Protein AF-A0A431PNR9-F1 (afdb_monomer_lite)

Secondary structure (DSSP, 8-state):
------------TTHHHHHHHHHHHHHHHTT--HHHHTTSTTS-HHHHHHHHHHHHHHHHHHHHHHHHTT--SS------------

pLDDT: mean 76.92, std 16.41, range [38.59, 95.25]

Radius of gyration: 22.24 Å; chains: 1; bounding box: 84×34×40 Å

Structure (mmCIF, N/CA/C/O backbone):
data_AF-A0A431PNR9-F1
#
_entry.id   AF-A0A431PNR9-F1
#
loop_
_atom_site.group_PDB
_atom_site.id
_atom_site.type_symbol
_atom_site.label_atom_id
_atom_site.label_alt_id
_atom_site.label_comp_id
_atom_site.label_asym_id
_atom_site.label_entity_id
_atom_site.label_seq_id
_atom_site.pdbx_PDB_ins_code
_atom_site.Cartn_x
_atom_site.Cartn_y
_atom_site.Cartn_z
_atom_site.occupancy
_atom_site.B_iso_or_equiv
_atom_site.auth_seq_id
_atom_site.auth_comp_id
_atom_site.auth_asym_id
_atom_site.auth_atom_id
_atom_site.pdbx_PDB_model_num
ATOM 1 N N . MET A 1 1 ? 40.149 16.328 -8.754 1.00 40.72 1 MET A N 1
ATOM 2 C CA . MET A 1 1 ? 39.201 15.206 -8.905 1.00 40.72 1 MET A CA 1
ATOM 3 C C . MET A 1 1 ? 38.117 15.385 -7.861 1.00 40.72 1 MET A C 1
ATOM 5 O O . MET A 1 1 ? 38.334 15.048 -6.708 1.00 40.72 1 MET A O 1
ATOM 9 N N . THR A 1 2 ? 37.004 15.999 -8.241 1.00 39.78 2 THR A N 1
ATOM 10 C CA . THR A 1 2 ? 35.803 16.112 -7.407 1.00 39.78 2 THR A CA 1
ATOM 11 C C . THR A 1 2 ? 34.675 15.554 -8.249 1.00 39.78 2 THR A C 1
ATOM 13 O O . THR A 1 2 ? 34.172 16.230 -9.142 1.00 39.78 2 THR A O 1
ATOM 16 N N . THR A 1 3 ? 34.392 14.269 -8.060 1.00 46.47 3 THR A N 1
ATOM 17 C CA . THR A 1 3 ? 33.245 13.619 -8.683 1.00 46.47 3 THR A CA 1
ATOM 18 C C . THR A 1 3 ? 32.008 14.164 -7.987 1.00 46.47 3 THR A C 1
ATOM 20 O O . THR A 1 3 ? 31.812 13.930 -6.795 1.00 46.47 3 THR A O 1
ATOM 23 N N . ASP A 1 4 ? 31.249 14.966 -8.721 1.00 38.59 4 ASP A N 1
ATOM 24 C CA . ASP A 1 4 ? 29.959 15.492 -8.305 1.00 38.59 4 ASP A CA 1
ATOM 25 C C . ASP A 1 4 ? 29.005 14.311 -8.061 1.00 38.59 4 ASP A C 1
ATOM 27 O O . ASP A 1 4 ? 28.815 13.462 -8.929 1.00 38.59 4 ASP A O 1
ATOM 31 N N . LEU A 1 5 ? 28.479 14.210 -6.841 1.00 44.78 5 LEU A N 1
ATOM 32 C CA . LEU A 1 5 ? 27.542 13.173 -6.386 1.00 44.78 5 LEU A CA 1
ATOM 33 C C . LEU A 1 5 ? 26.089 13.677 -6.443 1.00 44.78 5 LEU A C 1
ATOM 35 O O . LEU A 1 5 ? 25.216 13.158 -5.747 1.00 44.78 5 LEU A O 1
ATOM 39 N N . SER A 1 6 ? 25.819 14.690 -7.267 1.00 47.81 6 SER A N 1
ATOM 40 C CA . SER A 1 6 ? 24.531 15.385 -7.313 1.00 47.81 6 SER A CA 1
ATOM 41 C C . SER A 1 6 ? 23.687 14.982 -8.526 1.00 47.81 6 SER A C 1
ATOM 43 O O . SER A 1 6 ? 23.342 15.819 -9.347 1.00 47.81 6 SER A O 1
ATOM 45 N N . GLU A 1 7 ? 23.306 13.706 -8.623 1.00 43.09 7 GLU A N 1
ATOM 46 C CA . GLU A 1 7 ? 22.179 13.260 -9.473 1.00 43.09 7 GLU A CA 1
ATOM 47 C C . GLU A 1 7 ? 21.241 12.310 -8.705 1.00 43.09 7 GLU A C 1
ATOM 49 O O . GLU A 1 7 ? 20.718 11.325 -9.217 1.00 43.09 7 GLU A O 1
ATOM 54 N N . ALA A 1 8 ? 21.008 12.614 -7.427 1.00 49.09 8 ALA A N 1
ATOM 55 C CA . ALA A 1 8 ? 19.941 12.010 -6.636 1.00 49.09 8 ALA A CA 1
ATOM 56 C C . ALA A 1 8 ? 18.869 13.069 -6.358 1.00 49.09 8 ALA A C 1
ATOM 58 O O . ALA A 1 8 ? 18.818 13.639 -5.271 1.00 49.09 8 ALA A O 1
ATOM 59 N N . GLY A 1 9 ? 18.029 13.375 -7.347 1.00 50.50 9 GLY A N 1
ATOM 60 C CA . GLY A 1 9 ? 16.942 14.322 -7.112 1.00 50.50 9 GLY A CA 1
ATOM 61 C C . GLY A 1 9 ? 16.248 14.833 -8.358 1.00 50.50 9 GLY A C 1
ATOM 62 O O . GLY A 1 9 ? 16.284 16.031 -8.616 1.00 50.50 9 GLY A O 1
ATOM 63 N N . GLN A 1 10 ? 15.567 13.963 -9.102 1.00 45.84 10 GLN A N 1
ATOM 64 C CA . GLN A 1 10 ? 14.528 14.448 -10.008 1.00 45.84 10 GLN A CA 1
ATOM 65 C C . GLN A 1 10 ? 13.352 13.472 -10.076 1.00 45.84 10 GLN A C 1
ATOM 67 O O . GLN A 1 10 ? 13.165 12.728 -11.030 1.00 45.84 10 GLN A O 1
ATOM 72 N N . GLU A 1 11 ? 12.559 13.480 -9.007 1.00 44.31 11 GLU A N 1
ATOM 73 C CA . GLU A 1 11 ? 11.191 12.962 -9.008 1.00 44.31 11 GLU A CA 1
ATOM 74 C C . GLU A 1 11 ? 10.269 14.018 -9.651 1.00 44.31 11 GLU A C 1
ATOM 76 O O . GLU A 1 11 ? 10.184 15.136 -9.134 1.00 44.31 11 GLU A O 1
ATOM 81 N N . PRO A 1 12 ? 9.521 13.715 -10.727 1.00 46.41 12 PRO A N 1
ATOM 82 C CA . PRO A 1 12 ? 8.265 14.406 -10.976 1.00 46.41 12 PRO A CA 1
ATOM 83 C C . PRO A 1 12 ? 7.254 13.868 -9.951 1.00 46.41 12 PRO A C 1
ATOM 85 O O . PRO A 1 12 ? 6.627 12.831 -10.164 1.00 46.41 12 PRO A O 1
ATOM 88 N N . ALA A 1 13 ? 7.159 14.569 -8.820 1.00 56.22 13 ALA A N 1
ATOM 89 C CA . ALA A 1 13 ? 6.721 14.085 -7.504 1.00 56.22 13 ALA A CA 1
ATOM 90 C C . ALA A 1 13 ? 5.282 13.540 -7.342 1.00 56.22 13 ALA A C 1
ATOM 92 O O . ALA A 1 13 ? 4.901 13.238 -6.222 1.00 56.22 13 ALA A O 1
ATOM 93 N N . ASP A 1 14 ? 4.501 13.347 -8.407 1.00 56.91 14 ASP A N 1
ATOM 94 C CA . ASP A 1 14 ? 3.167 12.719 -8.302 1.00 56.91 14 ASP A CA 1
ATOM 95 C C . ASP A 1 14 ? 2.792 11.902 -9.549 1.00 56.91 14 ASP A C 1
ATOM 97 O O . ASP A 1 14 ? 2.245 10.803 -9.446 1.00 56.91 14 ASP A O 1
ATOM 101 N N . GLY A 1 15 ? 3.160 12.371 -10.748 1.00 61.19 15 GLY A N 1
ATOM 102 C CA . GLY A 1 15 ? 2.800 11.698 -12.003 1.00 61.19 15 GLY A CA 1
ATOM 103 C C . GLY A 1 15 ? 3.421 10.305 -12.171 1.00 61.19 15 GLY A C 1
ATOM 104 O O . GLY A 1 15 ? 2.774 9.404 -12.706 1.00 61.19 15 GLY A O 1
ATOM 105 N N . GLY A 1 16 ? 4.650 10.100 -11.683 1.00 73.38 16 GLY A N 1
ATOM 106 C CA . GLY A 1 16 ? 5.323 8.796 -11.738 1.00 73.38 16 GLY A CA 1
ATOM 107 C C . GLY A 1 16 ? 4.678 7.756 -10.819 1.00 73.38 16 GLY A C 1
ATOM 108 O O . GLY A 1 16 ? 4.479 6.610 -11.223 1.00 73.38 16 GLY A O 1
ATOM 109 N N . ARG A 1 17 ? 4.274 8.17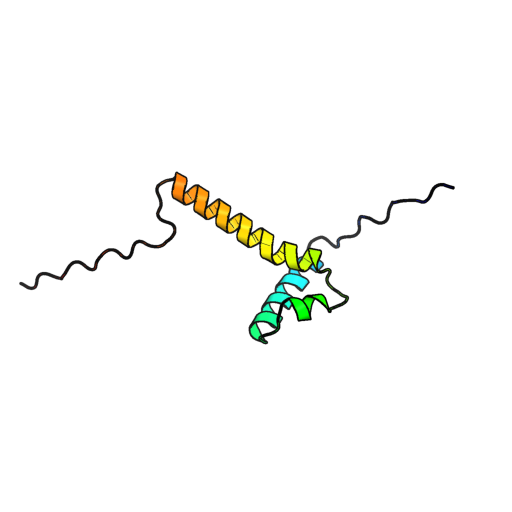9 -9.614 1.00 77.50 17 ARG A N 1
ATOM 110 C CA . ARG A 1 17 ? 3.594 7.327 -8.631 1.00 77.50 17 ARG A CA 1
ATOM 111 C C . ARG A 1 17 ? 2.202 6.926 -9.108 1.00 77.50 17 ARG A C 1
ATOM 113 O O . ARG A 1 17 ? 1.892 5.739 -9.122 1.00 77.50 17 ARG A O 1
ATOM 120 N N . THR A 1 18 ? 1.391 7.885 -9.562 1.00 83.00 18 THR A N 1
ATOM 121 C CA . THR A 1 18 ? 0.045 7.590 -10.078 1.00 83.00 18 THR A CA 1
ATOM 122 C C . THR A 1 18 ? 0.098 6.660 -11.292 1.00 83.00 18 THR A C 1
ATOM 124 O O . THR A 1 18 ? -0.695 5.724 -11.379 1.00 83.00 18 THR A O 1
ATOM 127 N N . ARG A 1 19 ? 1.061 6.858 -12.205 1.00 87.62 19 ARG A N 1
ATOM 128 C CA . ARG A 1 19 ? 1.249 5.972 -13.365 1.00 87.62 19 ARG A CA 1
ATOM 129 C C . ARG A 1 19 ? 1.660 4.559 -12.947 1.00 87.62 19 ARG A C 1
ATOM 131 O O . ARG A 1 19 ? 1.151 3.592 -13.513 1.00 87.62 19 ARG A O 1
ATOM 138 N N . LEU A 1 20 ? 2.547 4.427 -11.960 1.00 87.25 20 LEU A N 1
ATOM 139 C CA . LEU A 1 20 ? 2.938 3.131 -11.403 1.00 87.25 20 LEU A CA 1
ATOM 140 C C . LEU A 1 20 ? 1.737 2.409 -10.781 1.00 87.25 20 LEU A C 1
ATOM 142 O O . LEU A 1 20 ? 1.489 1.249 -11.099 1.00 87.25 20 LEU A O 1
ATOM 146 N N . GLU A 1 21 ? 0.958 3.101 -9.950 1.00 86.94 21 GLU A N 1
ATOM 147 C CA . GLU A 1 21 ? -0.234 2.542 -9.305 1.00 86.94 21 GLU A CA 1
ATOM 148 C C . GLU A 1 21 ? -1.273 2.077 -10.340 1.00 86.94 21 GLU A C 1
ATOM 150 O O . GLU A 1 21 ? -1.765 0.952 -10.249 1.00 86.94 21 GLU A O 1
ATOM 155 N N . GLN A 1 22 ? -1.542 2.881 -11.376 1.00 88.62 22 GLN A N 1
ATOM 156 C CA . GLN A 1 22 ? -2.417 2.491 -12.491 1.00 88.62 22 GLN A CA 1
ATOM 157 C C . GLN A 1 22 ? -1.900 1.242 -13.213 1.00 88.62 22 GLN A C 1
ATOM 159 O O . GLN A 1 22 ? -2.640 0.276 -13.392 1.00 88.62 22 GLN A O 1
ATOM 164 N N . THR A 1 23 ? -0.609 1.223 -13.548 1.00 88.88 23 THR A N 1
ATOM 165 C CA . THR A 1 23 ? 0.021 0.094 -14.245 1.00 88.88 23 THR A CA 1
ATOM 166 C C . THR A 1 23 ? -0.033 -1.190 -13.408 1.00 88.88 23 THR A C 1
ATOM 168 O O . THR A 1 23 ? -0.286 -2.275 -13.933 1.00 88.88 23 THR A O 1
ATOM 171 N N . MET A 1 24 ? 0.151 -1.088 -12.088 1.00 87.81 24 MET A N 1
ATOM 172 C CA . MET A 1 24 ? 0.034 -2.225 -11.171 1.00 87.81 24 MET A CA 1
ATOM 173 C C . MET A 1 24 ? -1.395 -2.775 -11.100 1.00 87.81 24 MET A C 1
ATOM 175 O O . MET A 1 24 ? -1.577 -3.994 -11.061 1.00 87.81 24 MET A O 1
ATOM 179 N N . VAL A 1 25 ? -2.403 -1.899 -11.105 1.00 88.75 25 VAL A N 1
ATOM 180 C CA . VAL A 1 25 ? -3.819 -2.294 -11.121 1.00 88.75 25 VAL A CA 1
ATOM 181 C C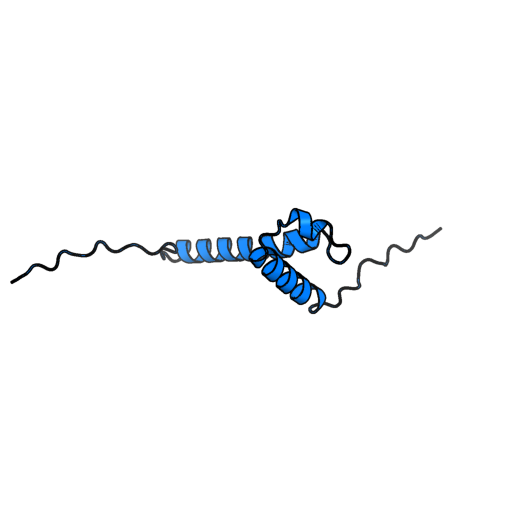 . VAL A 1 25 ? -4.171 -3.003 -12.428 1.00 88.75 25 VAL A C 1
ATOM 183 O O . VAL A 1 25 ? -4.753 -4.088 -12.398 1.00 88.75 25 VAL A O 1
ATOM 186 N N . GLU A 1 26 ? -3.784 -2.442 -13.571 1.00 88.75 26 GLU A N 1
ATOM 187 C CA . GLU A 1 26 ? -4.001 -3.063 -14.882 1.00 88.75 26 GLU A CA 1
ATOM 188 C C . GLU A 1 26 ? -3.335 -4.439 -14.971 1.00 88.75 26 GLU A C 1
ATOM 190 O O . GLU A 1 26 ? -3.971 -5.425 -15.350 1.00 88.75 26 GLU A O 1
ATOM 195 N N . ALA A 1 27 ? -2.078 -4.542 -14.537 1.00 86.88 27 ALA A N 1
ATOM 196 C CA . ALA A 1 27 ? -1.348 -5.801 -14.499 1.00 86.88 27 ALA A CA 1
ATOM 197 C C . ALA A 1 27 ? -2.037 -6.858 -13.621 1.00 86.88 27 ALA A C 1
ATOM 199 O O . ALA A 1 27 ? -2.096 -8.023 -14.016 1.00 86.88 27 ALA A O 1
ATOM 200 N N . TYR A 1 28 ? -2.595 -6.471 -12.468 1.00 86.19 28 TYR A N 1
ATOM 201 C CA . TYR A 1 28 ? -3.368 -7.380 -11.617 1.00 86.19 28 TYR A CA 1
ATOM 202 C C . TYR A 1 28 ? -4.600 -7.934 -12.346 1.00 86.19 28 TYR A C 1
ATOM 204 O O . TYR A 1 28 ? -4.813 -9.148 -12.344 1.00 86.19 28 TYR A O 1
ATOM 212 N N . TYR A 1 29 ? -5.365 -7.078 -13.033 1.00 88.88 29 TYR A N 1
ATOM 213 C CA . TYR A 1 29 ? -6.531 -7.511 -13.813 1.00 88.88 29 TYR A CA 1
ATOM 214 C C . TYR A 1 29 ? -6.166 -8.413 -14.998 1.00 88.88 29 TYR A C 1
ATOM 216 O O . TYR A 1 29 ? -6.932 -9.309 -15.348 1.00 88.88 29 TYR A O 1
ATOM 224 N N . LEU A 1 30 ? -4.984 -8.221 -15.582 1.00 89.75 30 LEU A N 1
ATOM 225 C CA . LEU A 1 30 ? -4.443 -9.072 -16.645 1.00 89.75 30 LEU A CA 1
ATOM 226 C C . LEU A 1 30 ? -3.781 -10.361 -16.122 1.00 89.75 30 LEU A C 1
ATOM 228 O O . LEU A 1 30 ? -3.270 -11.160 -16.910 1.00 89.75 30 LEU A O 1
ATOM 232 N N . GLY A 1 31 ? -3.759 -10.583 -14.802 1.00 89.50 31 GLY A N 1
ATOM 233 C CA . GLY A 1 31 ? -3.135 -11.756 -14.186 1.00 89.50 31 GLY A CA 1
ATOM 234 C C . GLY A 1 31 ? -1.606 -11.761 -14.284 1.00 89.50 31 GLY A C 1
ATOM 235 O O . GLY A 1 31 ?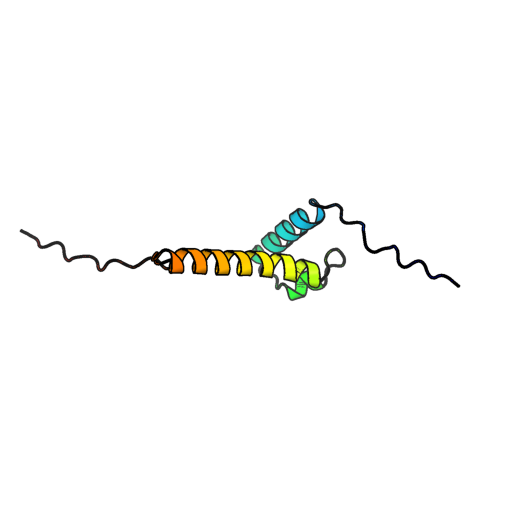 -0.977 -12.820 -14.255 1.00 89.50 31 GLY A O 1
ATOM 236 N N . HIS A 1 32 ? -0.981 -10.595 -14.443 1.00 87.56 32 HIS A N 1
ATOM 237 C CA . HIS A 1 32 ? 0.469 -10.456 -14.480 1.00 87.56 32 HIS A CA 1
ATOM 238 C C . HIS A 1 32 ? 1.069 -10.431 -13.072 1.00 87.56 32 HIS A C 1
ATOM 240 O O . HIS A 1 32 ? 0.517 -9.865 -12.132 1.00 87.56 32 HIS A O 1
ATOM 246 N N . SER A 1 33 ? 2.243 -11.051 -12.926 1.00 83.88 33 SER A N 1
ATOM 247 C CA . SER A 1 33 ? 2.980 -11.030 -11.663 1.00 83.88 33 SER A CA 1
ATOM 248 C C . SER A 1 33 ? 3.774 -9.732 -11.502 1.00 83.88 33 SER A C 1
ATOM 250 O O . SER A 1 33 ? 4.258 -9.160 -12.479 1.00 83.88 33 SER A O 1
ATOM 252 N N . LEU A 1 34 ? 4.019 -9.320 -10.254 1.00 78.44 34 LEU A N 1
ATOM 253 C CA . LEU A 1 34 ? 4.904 -8.188 -9.945 1.00 78.44 34 LEU A CA 1
ATOM 254 C C . LEU A 1 34 ? 6.328 -8.379 -10.494 1.00 78.44 34 LEU A C 1
ATOM 256 O O . LEU A 1 34 ? 6.999 -7.409 -10.826 1.00 78.44 34 LEU A O 1
ATOM 260 N N . ARG A 1 35 ? 6.782 -9.632 -10.654 1.00 80.69 35 ARG A N 1
ATOM 261 C CA . ARG A 1 35 ? 8.074 -9.941 -11.286 1.00 80.69 35 ARG A CA 1
ATOM 262 C C . ARG A 1 35 ? 8.111 -9.505 -12.751 1.00 80.69 35 ARG A C 1
ATOM 264 O O . ARG A 1 35 ? 9.155 -9.067 -13.214 1.00 80.69 35 ARG A O 1
ATOM 271 N N . ARG A 1 36 ? 6.993 -9.635 -13.470 1.00 82.00 36 ARG A N 1
ATOM 272 C CA . ARG A 1 36 ? 6.880 -9.172 -14.857 1.00 82.00 36 ARG A CA 1
ATOM 273 C C . ARG A 1 36 ? 6.916 -7.646 -14.929 1.00 82.00 36 ARG A C 1
ATOM 275 O O . ARG A 1 36 ? 7.636 -7.119 -15.758 1.00 82.00 36 ARG A O 1
ATOM 282 N N . LEU A 1 37 ? 6.208 -6.962 -14.031 1.00 80.06 37 LEU A N 1
ATOM 283 C CA . LEU A 1 37 ? 6.253 -5.498 -13.921 1.00 80.06 37 LEU A CA 1
ATOM 284 C C . LEU A 1 37 ? 7.654 -4.972 -13.601 1.00 80.06 37 LEU A C 1
ATOM 286 O O . LEU A 1 37 ? 8.067 -3.958 -14.138 1.00 80.06 37 LEU A O 1
ATOM 290 N N . ALA A 1 38 ? 8.409 -5.684 -12.764 1.00 80.12 38 ALA A N 1
ATOM 291 C CA . ALA A 1 38 ? 9.782 -5.318 -12.423 1.00 80.12 38 ALA A CA 1
ATOM 292 C C . ALA A 1 38 ? 10.785 -5.475 -13.582 1.00 80.12 38 ALA A C 1
ATOM 294 O O . ALA A 1 38 ? 11.946 -5.108 -13.420 1.00 80.12 38 ALA A O 1
ATOM 295 N N . ALA A 1 39 ? 10.365 -6.048 -14.715 1.00 81.69 39 ALA A N 1
ATOM 296 C CA . ALA A 1 39 ? 11.153 -6.086 -15.942 1.00 81.69 39 ALA A CA 1
ATOM 297 C C . ALA A 1 39 ? 10.909 -4.861 -16.846 1.00 81.69 39 ALA A C 1
ATOM 299 O O . ALA A 1 39 ? 11.630 -4.701 -17.830 1.00 81.69 39 ALA A O 1
ATOM 300 N N . GLU A 1 40 ? 9.921 -4.012 -16.534 1.00 78.50 40 GLU A N 1
ATOM 301 C CA . GLU A 1 40 ? 9.671 -2.769 -17.267 1.00 78.50 40 GLU A CA 1
ATOM 302 C C . GLU A 1 40 ? 10.746 -1.722 -16.929 1.00 78.50 40 GLU A C 1
ATOM 304 O O . GLU A 1 40 ? 11.022 -1.489 -15.750 1.00 78.50 40 GLU A O 1
ATOM 309 N N . PRO A 1 41 ? 11.345 -1.053 -17.930 1.00 79.44 41 PRO A N 1
ATOM 310 C CA . PRO A 1 41 ? 12.413 -0.078 -17.705 1.00 79.44 41 PRO A CA 1
ATOM 311 C C . PRO A 1 41 ? 11.924 1.190 -16.990 1.00 79.44 41 PRO A C 1
ATOM 313 O O . PRO A 1 41 ? 12.722 1.898 -16.380 1.00 79.44 41 PRO A O 1
ATOM 316 N N . ASP A 1 42 ? 10.617 1.456 -17.046 1.00 82.00 42 ASP A N 1
ATOM 317 C CA . ASP A 1 42 ? 9.989 2.660 -16.500 1.00 82.00 42 ASP A CA 1
ATOM 318 C C . ASP A 1 42 ? 9.901 2.654 -14.963 1.00 82.00 42 ASP A C 1
A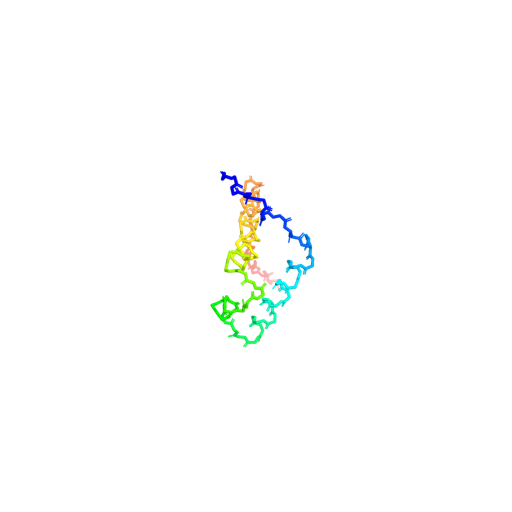TOM 320 O O . ASP A 1 42 ? 9.714 3.714 -14.361 1.00 82.00 42 ASP A O 1
ATOM 324 N N . PHE A 1 43 ? 10.029 1.489 -14.311 1.00 82.94 43 PHE A N 1
ATOM 325 C CA . PHE A 1 43 ? 9.836 1.357 -12.866 1.00 82.94 43 PHE A CA 1
ATOM 326 C C . PHE A 1 43 ? 10.924 0.515 -12.207 1.00 82.94 43 PHE A C 1
ATOM 328 O O . PHE A 1 43 ? 11.178 -0.632 -12.568 1.00 82.94 43 PHE A O 1
ATOM 335 N N . SER A 1 44 ? 11.523 1.048 -11.143 1.00 84.44 44 SER A N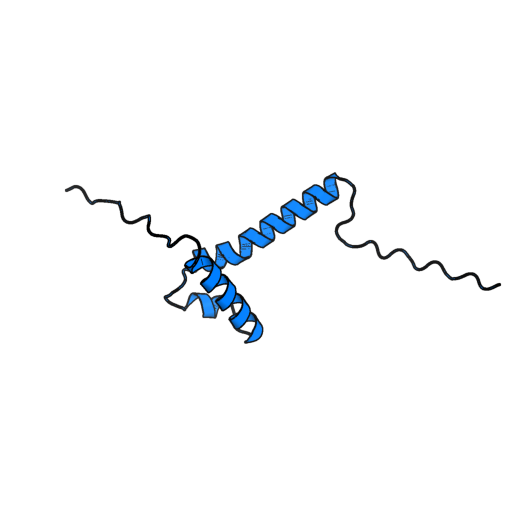 1
ATOM 336 C CA . SER A 1 44 ? 12.458 0.269 -10.335 1.00 84.44 44 SER A CA 1
ATOM 337 C C . SER A 1 44 ? 11.726 -0.727 -9.429 1.00 84.44 44 SER A C 1
ATOM 339 O O . SER A 1 44 ? 10.660 -0.443 -8.876 1.00 84.44 44 SER A O 1
ATOM 341 N N . PHE A 1 45 ? 12.355 -1.877 -9.167 1.00 82.75 45 PHE A N 1
ATOM 342 C CA . PHE A 1 45 ? 11.863 -2.849 -8.180 1.00 82.75 45 PHE A CA 1
ATOM 343 C C . PHE A 1 45 ? 11.606 -2.212 -6.803 1.00 82.75 45 PHE A C 1
ATOM 345 O O . PHE A 1 45 ? 10.655 -2.576 -6.107 1.00 82.75 45 PHE A O 1
ATOM 352 N N . ARG A 1 46 ? 12.425 -1.221 -6.421 1.00 84.50 46 ARG A N 1
ATOM 353 C CA . ARG A 1 46 ? 12.257 -0.449 -5.184 1.00 84.50 46 ARG A CA 1
ATOM 354 C C . ARG A 1 46 ? 10.943 0.336 -5.174 1.00 84.50 46 ARG A C 1
ATOM 356 O O . ARG A 1 46 ? 10.239 0.274 -4.172 1.00 84.50 46 ARG A O 1
ATOM 363 N N . GLN A 1 47 ? 10.609 1.034 -6.261 1.00 85.94 47 GLN A N 1
ATOM 364 C CA . GLN A 1 47 ? 9.354 1.787 -6.378 1.00 85.94 47 GLN A CA 1
ATOM 365 C C . GLN A 1 47 ? 8.141 0.855 -6.338 1.00 85.94 47 GLN A C 1
ATOM 367 O O . GLN A 1 47 ? 7.229 1.090 -5.554 1.00 85.94 47 GLN A O 1
ATOM 372 N N . ILE A 1 48 ? 8.174 -0.254 -7.087 1.00 85.25 48 ILE A N 1
ATOM 373 C CA . ILE A 1 48 ? 7.105 -1.269 -7.062 1.00 85.25 48 ILE A CA 1
ATOM 374 C C . ILE A 1 48 ? 6.898 -1.796 -5.636 1.00 85.25 48 ILE A C 1
ATOM 376 O O . ILE A 1 48 ? 5.771 -1.901 -5.159 1.00 85.25 48 ILE A O 1
ATOM 380 N N . THR A 1 49 ? 7.992 -2.100 -4.934 1.00 86.44 49 THR A N 1
ATOM 381 C CA . THR A 1 49 ? 7.936 -2.595 -3.552 1.00 86.44 49 THR A CA 1
ATOM 382 C C . THR A 1 49 ? 7.350 -1.548 -2.608 1.00 86.44 49 THR A C 1
ATOM 384 O O . THR A 1 49 ? 6.480 -1.880 -1.808 1.00 86.44 49 THR A O 1
ATOM 387 N N . ALA A 1 50 ? 7.776 -0.286 -2.714 1.00 87.25 50 ALA A N 1
ATOM 388 C CA . ALA A 1 50 ? 7.248 0.804 -1.897 1.00 87.25 50 ALA A CA 1
ATOM 389 C C . ALA A 1 50 ? 5.734 0.986 -2.104 1.00 87.25 50 ALA A C 1
ATOM 391 O O . ALA A 1 50 ? 4.988 0.999 -1.126 1.00 87.25 50 ALA A O 1
ATOM 392 N N . SER A 1 51 ? 5.267 0.991 -3.358 1.00 87.56 51 SER A N 1
ATOM 393 C CA . SER A 1 51 ? 3.844 1.117 -3.702 1.00 87.56 51 SER A CA 1
ATOM 394 C C . SER A 1 51 ? 2.963 -0.005 -3.139 1.00 87.56 51 SER A C 1
ATOM 396 O O . SER A 1 51 ? 1.784 0.227 -2.889 1.00 87.56 51 SER A O 1
ATOM 398 N N . VAL A 1 52 ? 3.504 -1.207 -2.903 1.00 87.12 52 VAL A N 1
ATOM 399 C CA . VAL A 1 52 ? 2.767 -2.309 -2.253 1.00 87.12 52 VAL A CA 1
ATOM 400 C C . VAL A 1 52 ? 2.888 -2.256 -0.731 1.00 87.12 52 VAL A C 1
ATOM 402 O O . VAL A 1 52 ? 1.899 -2.413 -0.016 1.00 87.12 52 VAL A O 1
ATOM 405 N N . CYS A 1 53 ? 4.104 -2.090 -0.214 1.00 91.25 53 CYS A N 1
ATOM 406 C CA . CYS A 1 53 ? 4.379 -2.250 1.208 1.00 91.25 53 CYS A CA 1
ATOM 407 C C . CYS A 1 53 ? 3.893 -1.061 2.042 1.00 91.25 53 CYS A C 1
ATOM 409 O O . CYS A 1 53 ? 3.416 -1.282 3.153 1.00 91.25 53 CYS A O 1
ATOM 411 N N . GLU A 1 54 ? 3.969 0.174 1.537 1.00 90.81 54 GLU A N 1
ATOM 412 C CA . GLU A 1 54 ? 3.517 1.357 2.282 1.00 90.81 54 GLU A CA 1
ATOM 413 C C . GLU A 1 54 ? 2.026 1.279 2.661 1.00 90.81 54 GLU A C 1
ATOM 415 O O . GLU A 1 54 ? 1.728 1.413 3.853 1.00 90.81 54 GLU A O 1
ATOM 420 N N . PRO A 1 55 ? 1.085 0.982 1.735 1.00 89.31 55 PRO A N 1
ATOM 421 C CA . PRO A 1 55 ? -0.322 0.812 2.096 1.00 89.31 55 PRO A CA 1
ATOM 422 C C . PRO A 1 55 ? -0.564 -0.329 3.088 1.00 89.31 55 PRO A C 1
ATOM 424 O O . PRO A 1 55 ? -1.385 -0.187 3.991 1.00 89.31 55 PRO A O 1
ATOM 427 N N . LEU A 1 56 ? 0.155 -1.451 2.956 1.00 90.19 56 LEU A N 1
ATOM 428 C CA . LEU A 1 56 ? 0.017 -2.589 3.872 1.00 90.19 56 LEU A CA 1
ATOM 429 C C . LEU A 1 56 ? 0.487 -2.242 5.288 1.00 90.19 56 LEU A C 1
ATOM 431 O O . LEU A 1 56 ? -0.178 -2.600 6.258 1.00 90.19 56 LEU A O 1
ATOM 435 N N . ILE A 1 57 ? 1.601 -1.517 5.410 1.00 93.19 57 ILE A N 1
ATOM 436 C CA . ILE A 1 57 ? 2.101 -1.020 6.697 1.00 93.19 57 ILE A CA 1
ATOM 437 C C . ILE A 1 57 ? 1.104 -0.024 7.297 1.00 93.19 57 ILE A C 1
ATOM 439 O O . ILE A 1 57 ? 0.791 -0.116 8.481 1.00 93.19 57 ILE A O 1
ATOM 443 N N . ALA A 1 58 ? 0.584 0.909 6.495 1.00 92.50 58 ALA A N 1
ATOM 444 C CA . ALA A 1 58 ? -0.417 1.871 6.951 1.00 92.50 58 ALA A CA 1
ATOM 445 C C . ALA A 1 58 ? -1.699 1.173 7.433 1.00 92.50 58 ALA A C 1
ATOM 447 O O . ALA A 1 58 ? -2.234 1.518 8.484 1.00 92.50 58 ALA A O 1
ATOM 448 N N . TRP A 1 59 ? -2.154 0.147 6.713 1.00 94.06 59 TRP A N 1
ATOM 449 C CA . TRP A 1 59 ? -3.309 -0.654 7.107 1.00 94.06 59 TRP A CA 1
ATOM 450 C C . TRP A 1 59 ? -3.066 -1.441 8.400 1.00 94.06 59 TRP A C 1
ATOM 452 O O . TRP A 1 59 ? -3.942 -1.483 9.260 1.00 94.06 59 TRP A O 1
ATOM 462 N N . ALA A 1 60 ? -1.872 -2.013 8.578 1.00 94.94 60 ALA A N 1
ATOM 463 C CA . ALA A 1 60 ? -1.503 -2.700 9.814 1.00 94.94 60 ALA A CA 1
ATOM 464 C C . ALA A 1 60 ? -1.517 -1.751 11.024 1.00 94.94 60 ALA A C 1
ATOM 466 O O . ALA A 1 60 ? -2.101 -2.090 12.050 1.00 94.94 60 ALA A O 1
ATOM 467 N N . LYS A 1 61 ? -0.959 -0.541 10.876 1.00 95.25 61 LYS A N 1
ATOM 468 C CA . LYS A 1 61 ? -1.011 0.501 11.915 1.00 95.25 61 LYS A CA 1
ATOM 469 C C . LYS A 1 61 ? -2.442 0.921 12.235 1.00 95.25 61 LYS A C 1
ATOM 471 O O . LYS A 1 61 ? -2.818 1.011 13.394 1.00 95.25 61 LYS A O 1
ATOM 476 N N . PHE A 1 62 ? -3.267 1.112 11.208 1.00 93.50 62 PHE A N 1
ATOM 477 C CA . PHE A 1 62 ? -4.681 1.421 11.397 1.00 93.50 62 PHE A CA 1
ATOM 478 C C . PHE A 1 62 ? -5.409 0.330 12.203 1.00 93.50 62 PHE A C 1
ATOM 480 O O . PHE A 1 62 ? -6.194 0.639 13.098 1.00 93.50 62 PHE A O 1
ATOM 487 N N . ILE A 1 63 ? -5.148 -0.948 11.911 1.00 94.00 63 ILE A N 1
ATOM 488 C CA . ILE A 1 63 ? -5.705 -2.080 12.667 1.00 94.00 63 ILE A CA 1
ATOM 489 C C . ILE A 1 63 ? -5.254 -2.043 14.125 1.00 94.00 63 ILE A C 1
ATOM 491 O O . ILE A 1 63 ? -6.089 -2.218 15.010 1.00 94.00 63 ILE A O 1
ATOM 495 N N . GLU A 1 64 ? -3.962 -1.827 14.365 1.00 93.69 64 GLU A N 1
ATOM 496 C CA . GLU A 1 64 ? -3.384 -1.718 15.705 1.00 93.69 64 GLU A CA 1
ATOM 497 C C . GLU A 1 64 ? -4.091 -0.625 16.518 1.00 93.69 64 GLU A C 1
ATOM 499 O O . GLU A 1 64 ? -4.642 -0.922 17.577 1.00 93.69 64 GLU A O 1
ATOM 504 N N . GLU A 1 65 ? -4.233 0.582 15.961 1.00 95.00 65 GLU A N 1
ATOM 505 C CA . GLU A 1 65 ? -4.961 1.693 16.594 1.00 95.00 65 GLU A CA 1
ATOM 506 C C . GLU A 1 65 ? -6.418 1.333 16.934 1.00 95.00 65 GLU A C 1
ATOM 508 O O . GLU A 1 65 ? -6.932 1.694 17.995 1.00 95.00 65 GLU A O 1
ATOM 513 N N . ARG A 1 66 ? -7.119 0.615 16.042 1.00 91.56 66 ARG A N 1
ATOM 514 C CA . ARG A 1 66 ? -8.493 0.156 16.311 1.00 91.56 66 ARG A CA 1
ATOM 515 C C . ARG A 1 66 ? -8.538 -0.864 17.446 1.00 91.56 66 ARG A C 1
ATOM 517 O O . ARG A 1 66 ? -9.432 -0.799 18.288 1.00 91.56 66 ARG A O 1
ATOM 524 N N . MET A 1 67 ? -7.589 -1.797 17.475 1.00 91.81 67 MET A N 1
ATOM 525 C CA . MET A 1 67 ? -7.504 -2.810 18.526 1.00 91.81 67 MET A CA 1
ATOM 526 C C . MET A 1 67 ? -7.200 -2.183 19.891 1.00 91.81 67 MET A C 1
ATOM 528 O O . MET A 1 67 ? -7.825 -2.566 20.879 1.00 91.81 67 MET A O 1
ATOM 532 N N . GLU A 1 68 ? -6.312 -1.189 19.947 1.00 94.19 68 GLU A N 1
ATOM 533 C CA . GLU A 1 68 ? -6.020 -0.421 21.165 1.00 94.19 68 GLU A CA 1
ATOM 534 C C . GLU A 1 68 ? -7.236 0.374 21.663 1.00 94.19 68 GLU A C 1
ATOM 536 O O . GLU A 1 68 ? -7.464 0.469 22.869 1.00 94.19 68 GLU A O 1
ATOM 541 N N . ALA A 1 69 ? -8.078 0.869 20.749 1.00 93.44 69 ALA A N 1
ATOM 542 C CA . ALA A 1 69 ? -9.356 1.505 21.075 1.00 93.44 69 ALA A CA 1
ATOM 543 C C . ALA A 1 69 ? -10.452 0.515 21.537 1.00 93.44 69 ALA A C 1
ATOM 545 O O . ALA A 1 69 ? -11.569 0.930 21.857 1.00 93.44 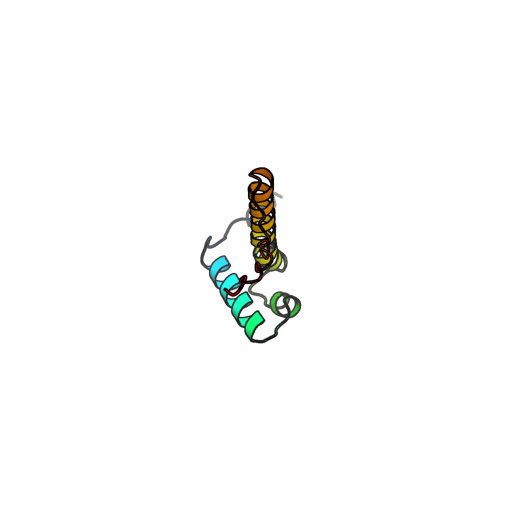69 ALA A O 1
ATOM 546 N N . GLY A 1 70 ? -10.163 -0.791 21.580 1.00 91.62 70 GLY A N 1
ATOM 547 C CA . GLY A 1 70 ? -11.116 -1.837 21.958 1.00 91.62 70 GLY A CA 1
ATOM 548 C C . GLY A 1 70 ? -12.102 -2.220 20.848 1.00 91.62 70 GLY A C 1
ATOM 549 O O . GLY A 1 70 ? -13.084 -2.922 21.112 1.00 91.62 70 GLY A O 1
ATOM 550 N N . GLU A 1 71 ? -11.867 -1.783 19.609 1.00 88.50 71 GLU A N 1
ATOM 551 C CA . GLU A 1 71 ? -12.648 -2.194 18.446 1.00 88.50 71 GLU A CA 1
ATOM 552 C C . GLU A 1 71 ? -12.164 -3.554 17.913 1.00 88.50 71 GLU A C 1
ATOM 554 O O . GLU A 1 71 ? -10.998 -3.931 18.031 1.00 88.50 71 GLU A O 1
ATOM 559 N N . SER A 1 72 ? -13.069 -4.315 17.291 1.00 82.44 72 SER A N 1
ATOM 560 C CA . SER A 1 72 ? -12.714 -5.548 16.583 1.00 82.44 72 SER A CA 1
ATOM 561 C C . SER A 1 72 ? -12.652 -5.260 15.077 1.00 82.44 72 SER A C 1
ATOM 563 O O . SER A 1 72 ? -13.710 -5.134 14.453 1.00 82.44 72 SER A O 1
ATOM 565 N N . PRO A 1 73 ? -11.449 -5.149 14.476 1.00 72.19 73 PRO A N 1
ATOM 566 C CA . PRO A 1 73 ? -11.286 -4.787 13.062 1.00 72.19 73 PRO A CA 1
ATOM 567 C C . PRO A 1 73 ? -11.792 -5.886 12.120 1.00 72.19 73 PRO A C 1
ATOM 569 O O . PRO A 1 73 ? -12.173 -5.633 10.979 1.00 72.19 73 PRO A O 1
ATOM 572 N N . PHE A 1 74 ? -11.851 -7.120 12.617 1.00 78.25 74 PHE A N 1
ATOM 573 C CA . PHE A 1 74 ? -12.440 -8.250 11.922 1.00 78.25 74 PHE A CA 1
ATOM 574 C C . PHE A 1 74 ? -13.860 -8.416 12.440 1.00 78.25 74 PHE A C 1
ATOM 576 O O . PHE A 1 74 ? -14.059 -8.833 13.578 1.00 78.25 74 PHE A O 1
ATOM 583 N N . GLY A 1 75 ? -14.845 -8.044 11.617 1.00 69.50 75 GLY A N 1
ATOM 584 C CA . GLY A 1 75 ? -16.248 -8.006 12.015 1.00 69.50 75 GLY A CA 1
ATOM 585 C C . GLY A 1 75 ? -16.644 -9.223 12.850 1.00 69.50 75 GLY A C 1
ATOM 586 O O . GLY A 1 75 ? -16.592 -10.364 12.383 1.00 69.50 75 GLY A O 1
ATOM 587 N N . THR A 1 76 ? -17.060 -8.982 14.094 1.00 65.88 76 THR A N 1
ATOM 588 C CA . THR A 1 76 ? -17.646 -10.034 14.917 1.00 65.88 76 THR A CA 1
ATOM 589 C C . THR A 1 76 ? -18.933 -10.459 14.225 1.00 65.88 76 THR A C 1
ATOM 591 O O . THR A 1 76 ? -19.932 -9.739 14.222 1.00 65.88 76 THR A O 1
ATOM 594 N N . ARG A 1 77 ? -18.928 -11.638 13.592 1.00 61.00 77 ARG A N 1
ATOM 595 C CA . ARG A 1 77 ? -20.167 -12.316 13.205 1.00 61.00 77 ARG A CA 1
ATOM 596 C C . ARG A 1 77 ? -20.974 -12.501 14.489 1.00 61.00 77 ARG A C 1
ATOM 598 O O . ARG A 1 77 ? -20.784 -13.486 15.197 1.00 61.00 77 ARG A O 1
ATOM 605 N N . ARG A 1 78 ? -21.844 -11.542 14.830 1.00 62.38 78 ARG A N 1
ATOM 606 C CA . ARG A 1 78 ? -22.787 -11.700 15.938 1.00 62.38 78 ARG A CA 1
ATOM 607 C C . ARG A 1 78 ? -23.541 -13.002 15.669 1.00 62.38 78 ARG A C 1
ATOM 609 O O . ARG A 1 78 ? -24.112 -13.128 14.581 1.00 62.38 78 ARG A O 1
ATOM 616 N N . PRO A 1 79 ? -23.554 -13.970 16.600 1.00 63.94 79 PRO A N 1
ATOM 617 C CA . PRO A 1 79 ? -24.356 -15.164 16.416 1.00 63.94 79 PRO A CA 1
ATOM 618 C C . PRO A 1 79 ? -25.800 -14.720 16.182 1.00 63.94 79 PRO A C 1
ATOM 620 O O . PRO A 1 79 ? -26.374 -13.969 16.976 1.00 63.94 79 PRO A O 1
ATOM 623 N N . ARG A 1 80 ? -26.361 -15.125 15.037 1.00 66.31 80 ARG A N 1
ATOM 624 C CA . ARG A 1 80 ? -27.759 -14.884 14.676 1.00 66.31 80 ARG A CA 1
ATOM 625 C C . ARG A 1 80 ? -28.598 -15.473 15.810 1.00 66.31 80 ARG A C 1
ATOM 627 O O . ARG A 1 80 ? -28.677 -16.692 15.934 1.00 66.31 80 ARG A O 1
ATOM 634 N N . ARG A 1 81 ? -29.168 -14.634 16.684 1.00 71.25 81 ARG A N 1
ATOM 635 C CA . ARG A 1 81 ? -30.065 -15.132 17.736 1.00 71.25 81 ARG A CA 1
ATOM 636 C C . ARG A 1 81 ? -31.208 -15.879 17.039 1.00 71.25 81 ARG A C 1
ATOM 638 O O . ARG A 1 81 ? -31.797 -15.302 16.119 1.00 71.25 81 ARG A O 1
ATOM 645 N N . PRO A 1 82 ? -31.530 -17.124 17.430 1.00 67.75 82 PRO A N 1
ATOM 646 C CA . PRO A 1 82 ? -32.693 -17.799 16.883 1.00 67.75 82 PRO A CA 1
ATOM 647 C C . PRO A 1 82 ? -33.917 -16.939 17.198 1.00 67.75 82 PRO A C 1
ATOM 649 O O . PRO A 1 82 ? -34.166 -16.569 18.348 1.00 67.75 82 PRO A O 1
ATOM 652 N N . ARG A 1 83 ? -34.642 -16.556 16.147 1.00 68.75 83 ARG A N 1
ATOM 653 C CA . ARG A 1 83 ? -35.912 -15.842 16.248 1.00 68.75 83 ARG A CA 1
ATOM 654 C C . ARG A 1 83 ? -36.873 -16.794 16.957 1.00 68.75 83 ARG A C 1
ATOM 656 O O . ARG A 1 83 ? -37.353 -17.736 16.339 1.00 68.75 83 ARG A O 1
ATOM 663 N N . LYS A 1 84 ? -37.078 -16.605 18.265 1.00 65.25 84 LYS A N 1
ATOM 664 C CA . LYS A 1 84 ? -38.039 -17.389 19.049 1.00 65.25 84 LYS A CA 1
ATOM 665 C C . LYS A 1 84 ? -39.421 -17.091 18.462 1.00 65.25 84 LYS A C 1
ATOM 667 O O . LYS A 1 84 ? -39.961 -16.007 18.678 1.00 65.25 84 LYS A O 1
ATOM 672 N N . GLY A 1 85 ? -39.899 -17.991 17.604 1.00 72.44 85 GLY A N 1
ATOM 673 C CA . GLY A 1 85 ? -41.256 -17.962 17.078 1.00 72.44 85 GLY A CA 1
ATOM 674 C C . GLY A 1 85 ? -42.228 -18.008 18.249 1.00 72.44 85 GLY A C 1
ATOM 675 O O . GLY A 1 85 ? -42.027 -18.792 19.179 1.00 72.44 85 GLY A O 1
ATOM 676 N N . LYS A 1 86 ? -43.190 -17.089 18.225 1.00 49.38 86 LYS A N 1
ATOM 677 C CA . LYS A 1 86 ? -44.428 -17.196 18.992 1.00 49.38 86 LYS A CA 1
ATOM 678 C C . LYS A 1 86 ? -45.341 -18.192 18.299 1.00 49.38 86 LYS A C 1
ATOM 680 O O . LYS A 1 86 ? -45.289 -18.214 17.048 1.00 49.38 86 LYS A O 1
#

Foldseek 3Di:
DDPDPPPPDDDPPPPLLVVLVVVVVVCVVVVHDVVVVCPDPSDHPVSSCCNPVVVVVVVVVVCVVCVVVVHDPPDDPPPPPPPPDD

Sequence (86 aa):
MTTDLSEAGQEPADGGRTRLEQTMVEAYYLGHSLRRLAAEPDFSFRQITASVCEPLIAWAKFIEERMEAGESPFGTRRPRRPRKGK